Protein AF-A0A9P0L4Y5-F1 (afdb_monomer)

Solvent-accessible surface area (backbone atoms only — not comparable to full-atom values): 9568 Å² total; per-residue (Å²): 113,75,68,59,56,56,53,55,64,70,68,58,56,67,66,58,56,48,50,53,50,49,54,49,49,53,53,48,49,53,48,50,51,58,55,54,66,61,64,79,58,80,66,67,51,63,68,57,55,51,51,50,53,54,49,51,50,61,67,48,43,63,59,50,52,51,52,53,50,51,54,49,52,50,58,74,70,44,94,62,88,64,83,61,54,68,58,54,48,49,49,55,51,50,36,52,49,42,54,51,48,41,51,53,50,45,75,73,34,48,89,80,43,42,72,61,43,50,53,52,41,53,54,44,49,53,54,42,50,52,44,48,49,40,56,73,72,67,50,80,69,94,83,79,75,73,92,78,67,91,66,82,83,78,86,74,86,77,92,131

InterPro domains:
  IPR019184 Uncharacterised protein family, transmembrane-17 [PF09799] (52-140)

Secondary structure (DSSP, 8-state):
-HHHHHHHHHTS-HHHHHHHHHHHHHHHHHHHHHHHTSTT-----HHHHHHHHHHHHHHHHHHHHHHHHHHHHHHHT-SS--TTHHHHHHHHHHHHHHHHHHHHHHHHHTTT-HHHHHHHHHHHHHHHHHHHHIIIIISPPS-SSSSS------------

Nearest PDB structures (foldseek):
  7ung-assembly1_B1  TM=3.213E-01  e=2.024E+00  Homo sapiens
  8j07-assembly1_8P  TM=2.187E-01  e=5.029E+00  Homo sapiens

Mean predicted aligned error: 16.09 Å

Foldseek 3Di:
DVVVVVVVVVPDPVVVVVVVVVVVVVVVVVVVVVVVVVPVPPCPVVVVVLVVVLVVLVVCLVVLVVVLVVVLVCQVPDPDDAPPSVVSNVLSVLLSVLNVCLNVLCVPCCVPCVVVNSVSSVVSVVSNVVSVVCCVPVRDDPPPDPPPPPDDPPDDDDDD

Organism: Acanthoscelides obtectus (NCBI:txid200917)

Sequence (160 aa):
MKNRIRNAIRNIPRAEVQAAVLSTHDKFQEFIERDGQADTKMDVDTDLMFECLIYLNAFYFPVFGICETIMTAAKYNSIVDTPDIVQDAAVAFTKLSAELIKMVIYKRFKNVRRKITTAIVVFFTFVTFAALIYQLFLQKPIMSEGAHSGQPRTLTKHAN

Structure (mmCIF, N/CA/C/O backbone):
data_AF-A0A9P0L4Y5-F1
#
_entry.id   AF-A0A9P0L4Y5-F1
#
loop_
_atom_site.group_PDB
_atom_site.id
_atom_site.type_symbol
_atom_site.label_atom_id
_atom_site.label_alt_id
_atom_site.label_comp_id
_atom_site.label_asym_id
_atom_site.label_entity_id
_atom_site.label_seq_id
_atom_site.pdbx_PDB_ins_code
_atom_site.Cartn_x
_atom_site.Cartn_y
_atom_site.Cartn_z
_atom_site.occupancy
_atom_site.B_iso_or_equiv
_atom_site.auth_seq_id
_atom_site.auth_comp_id
_atom_site.auth_asym_id
_atom_site.auth_atom_id
_atom_site.pdbx_PDB_model_num
ATOM 1 N N . MET A 1 1 ? 17.075 20.760 72.078 1.00 60.41 1 MET A N 1
ATOM 2 C CA . MET A 1 1 ? 16.051 20.357 71.079 1.00 60.41 1 MET A CA 1
ATOM 3 C C . MET A 1 1 ? 16.374 19.020 70.399 1.00 60.41 1 MET A C 1
ATOM 5 O O . MET A 1 1 ? 15.572 18.102 70.501 1.00 60.41 1 MET A O 1
ATOM 9 N N . LYS A 1 2 ? 17.576 18.848 69.826 1.00 68.12 2 LYS A N 1
ATOM 10 C CA . LYS A 1 2 ? 18.047 17.605 69.166 1.00 68.12 2 LYS A CA 1
ATOM 11 C C . LYS A 1 2 ? 17.897 16.317 70.007 1.00 68.12 2 LYS A C 1
ATOM 13 O O . LYS A 1 2 ? 17.507 15.280 69.482 1.00 68.12 2 LYS A O 1
ATOM 18 N N . ASN A 1 3 ? 18.127 16.394 71.322 1.00 68.75 3 ASN A N 1
ATOM 19 C CA . ASN A 1 3 ? 18.025 15.235 72.224 1.00 68.75 3 ASN A CA 1
ATOM 20 C C . ASN A 1 3 ? 16.576 14.808 72.528 1.00 68.75 3 ASN A C 1
ATOM 22 O O . ASN A 1 3 ? 16.333 13.633 72.778 1.00 68.75 3 ASN A O 1
ATOM 26 N N . ARG A 1 4 ? 15.602 15.730 72.452 1.00 72.75 4 ARG A N 1
ATOM 27 C CA . ARG A 1 4 ? 14.178 15.411 72.683 1.00 72.75 4 ARG A CA 1
ATOM 28 C C . ARG A 1 4 ? 13.591 14.612 71.518 1.00 72.75 4 ARG A C 1
ATOM 30 O O . ARG A 1 4 ? 12.891 13.637 71.747 1.00 72.75 4 ARG A O 1
ATOM 37 N N . ILE A 1 5 ? 13.962 14.969 70.287 1.00 74.06 5 ILE A N 1
ATOM 38 C CA . ILE A 1 5 ? 13.549 14.252 69.070 1.00 74.06 5 ILE A CA 1
ATOM 39 C C . ILE A 1 5 ? 14.14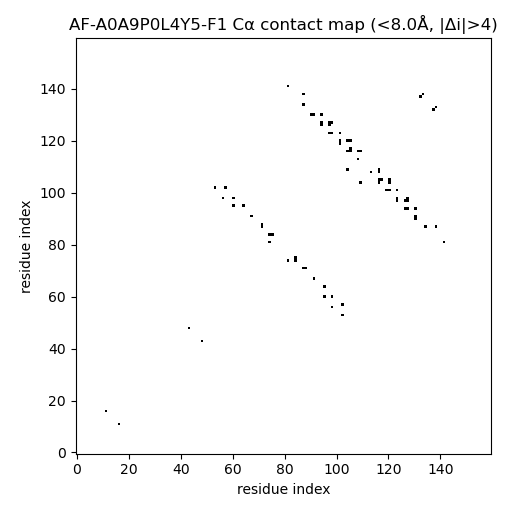7 12.838 69.049 1.00 74.06 5 ILE A C 1
ATOM 41 O O . ILE A 1 5 ? 13.453 11.872 68.751 1.00 74.06 5 ILE A O 1
ATOM 45 N N . ARG A 1 6 ? 15.417 12.692 69.449 1.00 72.25 6 ARG A N 1
ATOM 46 C CA . ARG A 1 6 ? 16.089 11.384 69.505 1.00 72.25 6 ARG A CA 1
ATOM 47 C C . ARG A 1 6 ? 15.428 10.417 70.495 1.00 72.25 6 ARG A C 1
ATOM 49 O O . ARG A 1 6 ? 15.319 9.233 70.191 1.00 72.25 6 ARG A O 1
ATOM 56 N N . ASN A 1 7 ? 14.974 10.912 71.648 1.00 73.62 7 ASN A N 1
ATOM 57 C CA . ASN A 1 7 ? 14.258 10.086 72.625 1.00 73.62 7 ASN A CA 1
ATOM 58 C C . ASN A 1 7 ? 12.832 9.749 72.169 1.00 73.62 7 ASN A C 1
ATOM 60 O O . ASN A 1 7 ? 12.385 8.632 72.402 1.00 73.62 7 ASN A O 1
ATOM 64 N N . ALA A 1 8 ? 12.151 10.665 71.472 1.00 72.44 8 ALA A N 1
ATOM 65 C CA . ALA A 1 8 ? 10.827 10.399 70.908 1.00 72.44 8 ALA A CA 1
ATOM 66 C C . ALA A 1 8 ? 10.864 9.278 69.853 1.00 72.44 8 ALA A C 1
ATOM 68 O O . ALA A 1 8 ? 10.046 8.370 69.910 1.00 72.44 8 ALA A O 1
ATOM 69 N N . ILE A 1 9 ? 11.864 9.279 68.962 1.00 68.06 9 ILE A N 1
ATOM 70 C CA . ILE A 1 9 ? 12.043 8.225 67.944 1.00 68.06 9 ILE A CA 1
ATOM 71 C C . ILE A 1 9 ? 12.354 6.862 68.585 1.00 68.06 9 ILE A C 1
ATOM 73 O O . ILE A 1 9 ? 11.909 5.830 68.093 1.00 68.06 9 ILE A O 1
ATOM 77 N N . ARG A 1 10 ? 13.102 6.838 69.697 1.00 69.38 10 ARG A N 1
ATOM 78 C CA . ARG A 1 10 ? 13.484 5.588 70.375 1.00 69.38 10 ARG A CA 1
ATOM 79 C C . ARG A 1 10 ? 12.308 4.901 71.079 1.00 69.38 10 ARG A C 1
ATOM 81 O O . ARG A 1 10 ? 12.345 3.687 71.243 1.00 69.38 10 ARG A O 1
ATOM 88 N N . ASN A 1 11 ? 11.286 5.663 71.466 1.00 76.38 11 ASN A N 1
ATOM 89 C CA . ASN A 1 11 ? 10.110 5.151 72.170 1.00 76.38 11 ASN A CA 1
ATOM 90 C C . ASN A 1 11 ? 8.958 4.756 71.238 1.00 76.38 11 ASN A C 1
ATOM 92 O O . ASN A 1 11 ? 7.895 4.392 71.735 1.00 76.38 11 ASN A O 1
ATOM 96 N N . ILE A 1 12 ? 9.142 4.815 69.915 1.00 73.75 12 ILE A N 1
ATOM 97 C CA . ILE A 1 12 ? 8.112 4.354 68.982 1.00 73.75 12 ILE A CA 1
ATOM 98 C C . ILE A 1 12 ? 7.991 2.825 69.119 1.00 73.75 12 ILE A C 1
ATOM 100 O O . ILE A 1 12 ? 8.983 2.115 68.904 1.00 73.75 12 ILE A O 1
ATOM 104 N N 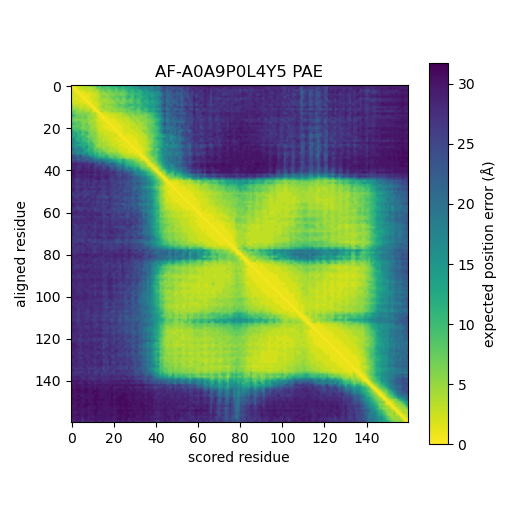. PRO A 1 13 ? 6.810 2.292 69.480 1.00 7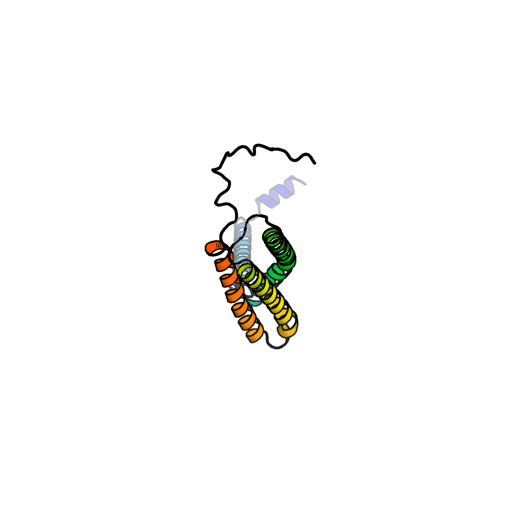9.00 13 PRO A N 1
ATOM 105 C CA . PRO A 1 13 ? 6.607 0.859 69.620 1.00 79.00 13 PRO A CA 1
ATOM 106 C C . PRO A 1 13 ? 6.830 0.173 68.272 1.00 79.00 13 PRO A C 1
ATOM 108 O O . PRO A 1 13 ? 6.178 0.498 67.281 1.00 79.00 13 PRO A O 1
ATOM 111 N N . ARG A 1 14 ? 7.726 -0.820 68.216 1.00 74.06 14 ARG A N 1
ATOM 112 C CA . ARG A 1 14 ? 7.993 -1.575 66.974 1.00 74.06 14 ARG A CA 1
ATOM 113 C C . ARG A 1 14 ? 6.731 -2.208 66.372 1.00 74.06 14 ARG A C 1
ATOM 115 O O . ARG A 1 14 ? 6.670 -2.363 65.158 1.00 74.06 14 ARG A O 1
ATOM 122 N N . ALA A 1 15 ? 5.736 -2.516 67.206 1.00 76.75 15 ALA A N 1
ATOM 123 C CA . ALA A 1 15 ? 4.442 -3.040 66.781 1.00 76.75 15 ALA A CA 1
ATOM 124 C C . ALA A 1 15 ? 3.648 -2.044 65.917 1.00 76.75 15 ALA A C 1
ATOM 126 O O . ALA A 1 15 ? 3.061 -2.448 64.919 1.00 76.75 15 ALA A O 1
ATOM 127 N N . GLU A 1 16 ? 3.679 -0.745 66.234 1.00 74.94 16 GLU A N 1
ATOM 128 C CA . GLU A 1 16 ? 3.005 0.285 65.427 1.00 74.94 16 GLU A CA 1
ATOM 129 C C . GLU A 1 16 ? 3.710 0.490 64.085 1.00 74.94 16 GLU A C 1
ATOM 131 O O . GLU A 1 16 ? 3.059 0.626 63.051 1.00 74.94 16 GLU A O 1
ATOM 136 N N . VAL A 1 17 ? 5.046 0.432 64.080 1.00 74.06 17 VAL A N 1
ATOM 137 C CA . VAL A 1 17 ? 5.832 0.497 62.840 1.00 74.06 17 VAL A CA 1
ATOM 138 C C . VAL A 1 17 ? 5.532 -0.712 61.953 1.00 74.06 17 VAL A C 1
ATOM 140 O O . VAL A 1 17 ? 5.334 -0.552 60.753 1.00 74.06 17 VAL A O 1
ATOM 143 N N . GLN A 1 18 ? 5.439 -1.916 62.525 1.00 75.75 18 GLN A N 1
ATOM 144 C CA . GLN A 1 18 ? 5.080 -3.121 61.772 1.00 75.75 18 GLN A CA 1
ATOM 145 C C . GLN A 1 18 ? 3.645 -3.076 61.243 1.00 75.75 18 GLN A C 1
ATOM 147 O O . GLN A 1 18 ? 3.432 -3.432 60.088 1.00 75.75 18 GLN A O 1
ATOM 152 N N . ALA A 1 19 ? 2.680 -2.596 62.032 1.00 79.94 19 ALA A N 1
ATOM 153 C CA . ALA A 1 19 ? 1.294 -2.442 61.589 1.00 79.94 19 ALA A CA 1
ATOM 154 C C . ALA A 1 19 ? 1.167 -1.428 60.439 1.00 79.94 19 ALA A C 1
ATOM 156 O O . ALA A 1 19 ? 0.454 -1.679 59.469 1.00 79.94 19 ALA A O 1
ATOM 157 N N . ALA A 1 20 ? 1.908 -0.317 60.501 1.00 77.19 20 ALA A N 1
ATOM 158 C CA . ALA A 1 20 ? 1.955 0.665 59.421 1.00 77.19 20 ALA A CA 1
ATOM 159 C C . ALA A 1 20 ? 2.598 0.094 58.145 1.00 77.19 20 ALA A C 1
ATOM 161 O O . ALA A 1 20 ? 2.108 0.345 57.044 1.00 77.19 20 ALA A O 1
ATOM 162 N N . VAL A 1 21 ? 3.660 -0.709 58.277 1.00 77.38 21 VAL A N 1
ATOM 163 C CA . VAL A 1 21 ? 4.307 -1.383 57.139 1.00 77.38 21 VAL A CA 1
ATOM 164 C C . VAL A 1 21 ? 3.383 -2.432 56.512 1.00 77.38 21 VAL A C 1
ATOM 166 O O . VAL A 1 21 ? 3.256 -2.452 55.291 1.00 77.38 21 VAL A O 1
ATOM 169 N N . LEU A 1 22 ? 2.687 -3.240 57.318 1.00 77.31 22 LEU A N 1
ATOM 170 C CA . LEU A 1 22 ? 1.709 -4.231 56.845 1.00 77.31 22 LEU A CA 1
ATOM 171 C C . LEU A 1 22 ? 0.531 -3.561 56.130 1.00 77.31 22 LEU A C 1
ATOM 173 O O . LEU A 1 22 ? 0.224 -3.918 55.001 1.00 77.31 22 LEU A O 1
ATOM 177 N N . SER A 1 23 ? -0.040 -2.504 56.713 1.00 83.19 23 SER A N 1
ATOM 178 C CA . SER A 1 23 ? -1.114 -1.734 56.071 1.00 83.19 23 SER A CA 1
ATOM 179 C C . SER A 1 23 ? -0.670 -1.065 54.765 1.00 83.19 23 SER A C 1
ATOM 181 O O . SER A 1 23 ? -1.464 -0.952 53.831 1.00 83.19 23 SER A O 1
ATOM 183 N N . THR A 1 24 ? 0.586 -0.619 54.676 1.00 76.88 24 THR A N 1
ATOM 184 C CA . THR A 1 24 ? 1.132 -0.055 53.433 1.00 76.88 24 THR A CA 1
ATOM 185 C C . THR A 1 24 ? 1.334 -1.146 52.384 1.00 76.88 24 THR A C 1
ATOM 187 O O . THR A 1 24 ? 1.040 -0.910 51.217 1.00 76.88 24 THR A O 1
ATOM 190 N N . HIS A 1 25 ? 1.776 -2.341 52.787 1.00 76.69 25 HIS A N 1
ATOM 191 C CA . HIS A 1 25 ? 1.907 -3.492 51.895 1.00 76.69 25 HIS A CA 1
ATOM 192 C C . HIS A 1 25 ? 0.544 -3.957 51.368 1.00 76.69 25 HIS A C 1
ATOM 194 O O . HIS A 1 25 ? 0.413 -4.161 50.169 1.00 76.69 25 HIS A O 1
ATOM 200 N N . ASP A 1 26 ? -0.483 -4.028 52.216 1.00 82.94 26 ASP A N 1
ATOM 201 C CA . ASP A 1 26 ? -1.841 -4.409 51.806 1.00 82.94 26 ASP A CA 1
ATOM 202 C C . ASP A 1 26 ? -2.443 -3.400 50.822 1.00 82.94 26 ASP A C 1
ATOM 204 O O . ASP A 1 26 ? -2.983 -3.789 49.793 1.00 82.94 26 ASP A O 1
ATOM 208 N N . LYS A 1 27 ? -2.264 -2.092 51.063 1.00 81.00 27 LYS A N 1
ATOM 209 C CA . LYS A 1 27 ? -2.681 -1.049 50.107 1.00 81.00 27 LYS A CA 1
ATOM 210 C C . LYS A 1 27 ? -1.905 -1.107 48.795 1.00 81.00 27 LYS A C 1
ATOM 212 O O . LYS A 1 27 ? -2.443 -0.758 47.749 1.00 81.00 27 LYS A O 1
ATOM 217 N N . PHE A 1 28 ? -0.638 -1.508 48.846 1.00 71.31 28 PHE A N 1
ATOM 218 C CA . PHE A 1 28 ? 0.180 -1.673 47.650 1.00 71.31 28 PHE A CA 1
ATOM 219 C C . PHE A 1 28 ? -0.245 -2.912 46.853 1.00 71.31 28 PHE A C 1
ATOM 221 O O . PHE A 1 28 ? -0.294 -2.853 45.630 1.00 71.31 28 PHE A O 1
ATOM 228 N N . GLN A 1 29 ? -0.624 -3.997 47.531 1.00 74.25 29 GLN A N 1
ATOM 229 C CA . GLN A 1 29 ? -1.220 -5.178 46.903 1.00 74.25 29 GLN A CA 1
ATOM 230 C C . GLN A 1 29 ? -2.591 -4.855 46.296 1.00 74.25 29 GLN A C 1
ATOM 232 O O . GLN A 1 29 ? -2.827 -5.202 45.148 1.00 74.25 29 GLN A O 1
ATOM 237 N N . GLU A 1 30 ? -3.443 -4.096 46.991 1.00 79.88 30 GLU A N 1
ATOM 238 C CA . GLU A 1 30 ? -4.730 -3.624 46.456 1.00 79.88 30 GLU A CA 1
ATOM 239 C C . GLU A 1 30 ? -4.543 -2.717 45.224 1.00 79.88 30 GLU A C 1
ATOM 241 O O . GLU A 1 30 ? -5.318 -2.783 44.270 1.00 79.88 30 GLU A O 1
ATOM 246 N N . PHE A 1 31 ? -3.493 -1.888 45.204 1.00 71.06 31 PHE A N 1
ATOM 247 C CA . PHE A 1 31 ? -3.133 -1.077 44.039 1.00 71.06 31 PHE A CA 1
ATOM 248 C C . PHE A 1 31 ? -2.656 -1.946 42.864 1.00 71.06 31 PHE A C 1
ATOM 250 O O . PHE A 1 31 ? -3.107 -1.749 41.739 1.00 71.06 31 PHE A O 1
ATOM 257 N N . ILE A 1 32 ? -1.811 -2.951 43.127 1.00 67.19 32 ILE A N 1
ATOM 258 C CA . ILE A 1 32 ? -1.363 -3.917 42.113 1.00 67.19 32 ILE A CA 1
ATOM 259 C C . ILE A 1 32 ? -2.536 -4.747 41.577 1.00 67.19 32 ILE A C 1
ATOM 261 O O . ILE A 1 32 ? -2.599 -4.977 40.375 1.00 67.19 32 ILE A O 1
ATOM 265 N N . GLU A 1 33 ? -3.482 -5.174 42.413 1.00 71.50 33 GLU A N 1
ATOM 266 C CA . GLU A 1 33 ? -4.665 -5.914 41.958 1.00 71.50 33 GLU A CA 1
ATOM 267 C C . GLU A 1 33 ? -5.633 -5.025 41.165 1.00 71.50 33 GLU A C 1
ATOM 269 O O . GLU A 1 33 ? -6.177 -5.471 40.153 1.00 71.50 33 GLU A O 1
ATOM 274 N N . ARG A 1 34 ? -5.809 -3.749 41.544 1.00 64.31 34 ARG A N 1
ATOM 275 C CA . ARG A 1 34 ? -6.622 -2.800 40.759 1.00 64.31 34 ARG A CA 1
ATOM 276 C C . ARG A 1 34 ? -6.015 -2.492 39.393 1.00 64.31 34 ARG A C 1
ATOM 278 O O . ARG A 1 34 ? -6.772 -2.407 38.427 1.00 64.31 34 ARG A O 1
ATOM 285 N N . ASP A 1 35 ? -4.695 -2.371 39.297 1.00 55.62 35 ASP A N 1
ATOM 286 C CA . ASP A 1 35 ? -4.017 -2.138 38.018 1.00 55.62 35 ASP A CA 1
ATOM 287 C C . ASP A 1 35 ? -3.863 -3.439 37.205 1.00 55.62 35 ASP A C 1
ATOM 289 O O . ASP A 1 35 ? -3.999 -3.425 35.983 1.00 55.62 35 ASP A O 1
ATOM 293 N N . GLY A 1 36 ? -3.703 -4.592 37.862 1.00 52.19 36 GLY A N 1
ATOM 294 C CA . GLY A 1 36 ? -3.648 -5.913 37.226 1.00 52.19 36 GLY A CA 1
ATOM 295 C C . GLY A 1 36 ? -4.989 -6.379 36.647 1.00 52.19 36 GLY A C 1
ATOM 296 O O . GLY A 1 36 ? -5.018 -7.122 35.667 1.00 52.19 36 GLY A O 1
ATOM 297 N N . GLN A 1 37 ? -6.117 -5.897 37.180 1.00 46.28 37 GLN A N 1
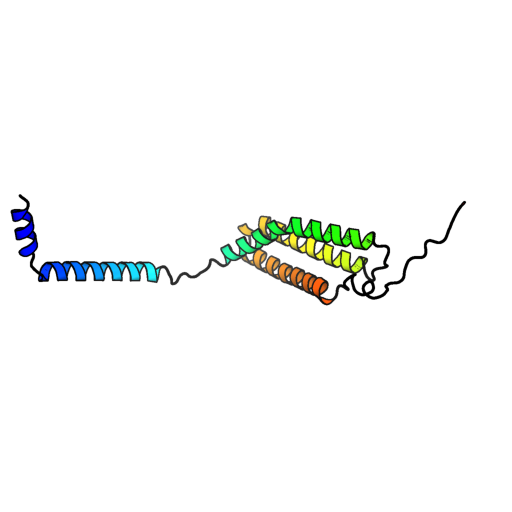ATOM 298 C CA . GLN A 1 37 ? -7.445 -6.165 36.617 1.00 46.28 37 GLN A CA 1
ATOM 299 C C . GLN A 1 37 ? -7.840 -5.183 35.496 1.00 46.28 37 GLN A C 1
ATOM 301 O O . GLN A 1 37 ? -8.776 -5.458 34.744 1.00 46.28 37 GLN A O 1
ATOM 306 N N . ALA A 1 38 ? -7.094 -4.088 35.310 1.00 50.81 38 ALA A N 1
ATOM 307 C CA . ALA A 1 38 ? -7.154 -3.283 34.087 1.00 50.81 38 ALA A CA 1
ATOM 308 C C . ALA A 1 38 ? -6.338 -3.903 32.931 1.00 50.81 38 ALA A C 1
ATOM 310 O O . ALA A 1 38 ? -6.532 -3.524 31.776 1.00 50.81 38 ALA A O 1
ATOM 311 N N . ASP A 1 39 ? -5.493 -4.900 33.221 1.00 52.25 39 ASP A N 1
ATOM 312 C CA . ASP A 1 39 ? -4.564 -5.528 32.271 1.00 52.25 39 ASP A CA 1
ATOM 313 C C . ASP A 1 39 ? -5.022 -6.920 31.777 1.00 52.25 39 ASP A C 1
ATOM 315 O O . ASP A 1 39 ? -4.255 -7.726 31.262 1.00 52.25 39 ASP A O 1
ATOM 319 N N . THR A 1 40 ? -6.325 -7.207 31.880 1.00 48.22 40 THR A N 1
ATOM 320 C CA . THR A 1 40 ? -7.007 -8.233 31.055 1.00 48.22 40 THR A CA 1
ATOM 321 C C . THR A 1 40 ? -7.808 -7.605 29.916 1.00 48.22 40 THR A C 1
ATOM 323 O O . THR A 1 40 ? -8.671 -8.238 29.314 1.00 48.22 40 THR A O 1
ATOM 326 N N . LYS A 1 41 ? -7.484 -6.356 29.571 1.00 50.91 41 LYS A N 1
ATOM 327 C CA . LYS A 1 41 ? -7.877 -5.736 28.311 1.00 50.91 41 LYS A CA 1
ATOM 328 C C . LYS A 1 41 ? -6.634 -5.443 27.472 1.00 50.91 41 LYS A C 1
ATOM 330 O O . LYS A 1 41 ? -6.444 -4.339 26.984 1.00 50.91 41 LYS A O 1
ATOM 335 N N . MET A 1 42 ? -5.849 -6.480 27.183 1.00 48.66 42 MET A N 1
ATOM 336 C CA . MET A 1 42 ? -5.091 -6.517 25.929 1.00 48.66 42 MET A CA 1
ATOM 337 C C . MET A 1 42 ? -6.044 -6.826 24.747 1.00 48.66 42 MET A C 1
ATOM 339 O O . MET A 1 42 ? -5.695 -7.557 23.826 1.00 48.66 42 MET A O 1
ATOM 343 N N . ASP A 1 43 ? -7.258 -6.252 24.754 1.00 54.75 43 ASP A N 1
ATOM 344 C CA . ASP A 1 43 ? -7.948 -5.880 23.518 1.00 54.75 43 ASP A CA 1
ATOM 345 C C . ASP A 1 43 ? -7.092 -4.749 22.954 1.00 54.75 43 ASP A C 1
ATOM 347 O O . ASP A 1 43 ? -7.340 -3.565 23.189 1.00 54.75 43 ASP A O 1
ATOM 351 N N . VAL A 1 44 ? -6.015 -5.099 22.253 1.00 57.97 44 VAL A N 1
ATOM 352 C CA . VAL A 1 44 ? -5.465 -4.160 21.289 1.00 57.97 44 VAL A CA 1
ATOM 353 C C . VAL A 1 44 ? -6.622 -3.915 20.338 1.00 57.97 44 VAL A C 1
ATOM 355 O O . VAL A 1 44 ? -6.958 -4.816 19.569 1.00 57.97 44 VAL A O 1
ATOM 358 N N . ASP A 1 45 ? -7.297 -2.767 20.487 1.00 71.75 45 ASP A N 1
ATOM 359 C CA . ASP A 1 45 ? -8.502 -2.427 19.738 1.00 71.75 45 ASP A CA 1
ATOM 360 C C . ASP A 1 45 ? -8.205 -2.742 18.270 1.00 71.75 45 ASP A C 1
ATOM 362 O O . ASP A 1 45 ? -7.427 -2.050 17.610 1.00 71.75 45 ASP A O 1
ATOM 366 N N . THR A 1 46 ? -8.742 -3.858 17.767 1.00 70.94 46 THR A N 1
ATOM 367 C CA . THR A 1 46 ? -8.371 -4.389 16.441 1.00 70.94 46 THR A CA 1
ATOM 368 C C . THR A 1 46 ? -8.704 -3.357 15.367 1.00 70.94 46 THR A C 1
ATOM 370 O O . THR A 1 46 ? -8.011 -3.190 14.367 1.00 70.94 46 THR A O 1
ATOM 373 N N . ASP A 1 47 ? -9.738 -2.584 15.664 1.00 72.25 47 ASP A N 1
ATOM 374 C CA . ASP A 1 47 ? -10.178 -1.394 14.971 1.00 72.25 47 ASP A CA 1
ATOM 375 C C . ASP A 1 47 ? -9.131 -0.264 14.945 1.00 72.25 47 ASP A C 1
ATOM 377 O O . ASP A 1 47 ? -8.939 0.365 13.904 1.00 72.25 47 ASP A O 1
ATOM 381 N N . LEU A 1 48 ? -8.419 -0.023 16.048 1.00 79.81 48 LEU A N 1
ATOM 382 C CA . LEU A 1 48 ? -7.332 0.954 16.117 1.00 79.81 48 LEU A CA 1
ATOM 383 C C . LEU A 1 48 ? -6.093 0.464 15.354 1.00 79.81 48 LEU A C 1
ATOM 385 O O . LEU A 1 48 ? -5.498 1.229 14.596 1.00 79.81 48 LEU A O 1
ATOM 389 N N . MET A 1 49 ? -5.736 -0.820 15.473 1.00 82.06 49 MET A N 1
ATOM 390 C CA . MET A 1 49 ? -4.644 -1.404 14.677 1.00 82.06 49 MET A CA 1
ATOM 391 C C . MET A 1 49 ? -4.922 -1.317 13.178 1.00 82.06 49 MET A C 1
ATOM 393 O O . MET A 1 49 ? -4.023 -1.023 12.389 1.00 82.06 49 MET A O 1
ATOM 397 N N . PHE A 1 50 ? -6.171 -1.556 12.780 1.00 80.75 50 PHE A N 1
ATOM 398 C CA . PHE A 1 50 ? -6.591 -1.462 11.391 1.00 80.75 50 PHE A CA 1
ATOM 399 C C . PHE A 1 50 ? -6.492 -0.027 10.856 1.00 80.75 50 PHE A C 1
ATOM 401 O O . PHE A 1 50 ? -6.020 0.190 9.739 1.00 80.75 50 PHE A O 1
ATOM 408 N N . GLU A 1 51 ? -6.865 0.966 11.668 1.00 81.88 51 GLU A N 1
ATOM 409 C CA . GLU A 1 51 ? -6.673 2.382 11.340 1.00 81.88 51 GLU A CA 1
ATOM 410 C C . GLU A 1 51 ? -5.198 2.737 11.160 1.00 81.88 51 GLU A C 1
ATOM 412 O O . GLU A 1 51 ? -4.846 3.377 10.166 1.00 81.88 51 GLU A O 1
ATOM 417 N N . CYS A 1 52 ? -4.333 2.257 12.055 1.00 84.25 52 CYS A N 1
ATOM 418 C CA . CYS A 1 52 ? -2.888 2.419 11.933 1.00 84.25 52 CYS A CA 1
ATOM 419 C C . CYS A 1 52 ? -2.340 1.782 10.647 1.00 84.25 52 CYS A C 1
ATOM 421 O O . CYS A 1 52 ? -1.559 2.417 9.943 1.00 84.25 52 CYS A O 1
ATOM 423 N N . LEU A 1 53 ? -2.776 0.569 10.292 1.00 83.12 53 LEU A N 1
ATOM 424 C CA . LEU A 1 53 ? -2.362 -0.119 9.062 1.00 83.12 53 LEU A CA 1
ATOM 425 C C . LEU A 1 53 ? -2.746 0.664 7.801 1.00 83.12 53 LEU A C 1
ATOM 427 O O . LEU A 1 53 ? -1.942 0.788 6.876 1.00 83.12 53 LEU A O 1
ATOM 431 N N . ILE A 1 54 ? -3.958 1.220 7.752 1.00 84.06 54 ILE A N 1
ATOM 432 C CA . ILE A 1 54 ? -4.396 2.035 6.611 1.00 84.06 54 ILE A CA 1
ATOM 433 C C . ILE A 1 54 ? -3.653 3.363 6.554 1.00 84.06 54 ILE A C 1
ATOM 435 O O . ILE A 1 54 ? -3.275 3.804 5.470 1.00 84.06 54 ILE A O 1
ATOM 439 N N . TYR A 1 55 ? -3.417 3.987 7.704 1.00 84.69 55 TYR A N 1
ATOM 440 C CA . TYR A 1 55 ? -2.658 5.227 7.777 1.00 84.69 55 TYR A CA 1
ATOM 441 C C . TYR A 1 55 ? -1.214 5.035 7.306 1.00 84.69 55 TYR A C 1
ATOM 443 O O . TYR A 1 55 ? -0.711 5.826 6.511 1.00 84.69 55 TYR A O 1
ATOM 451 N N . LEU A 1 56 ? -0.574 3.949 7.736 1.00 84.06 56 LEU A N 1
ATOM 452 C CA . LEU A 1 56 ? 0.781 3.603 7.332 1.00 84.06 56 LEU A CA 1
ATOM 453 C C . LEU A 1 56 ? 0.841 3.332 5.823 1.00 84.06 56 LEU A C 1
ATOM 455 O O . LEU A 1 56 ? 1.672 3.918 5.133 1.00 84.06 56 LEU A O 1
ATOM 459 N N . ASN A 1 57 ? -0.104 2.560 5.276 1.00 85.25 57 ASN A N 1
ATOM 460 C CA . ASN A 1 57 ? -0.214 2.372 3.825 1.00 85.25 57 ASN A CA 1
ATOM 461 C C . ASN A 1 57 ? -0.410 3.698 3.073 1.00 85.25 57 ASN A C 1
ATOM 463 O O . ASN A 1 57 ? 0.235 3.921 2.051 1.00 85.25 57 ASN A O 1
ATOM 467 N N . ALA A 1 58 ? -1.239 4.610 3.585 1.00 83.12 58 ALA A N 1
ATOM 468 C CA . ALA A 1 58 ? -1.451 5.918 2.970 1.00 83.12 58 ALA A CA 1
ATOM 469 C C . ALA A 1 58 ? -0.198 6.803 2.996 1.00 83.12 58 ALA A C 1
ATOM 471 O O . ALA A 1 58 ? 0.055 7.537 2.042 1.00 83.12 58 ALA A O 1
ATOM 472 N N . PHE A 1 59 ? 0.598 6.716 4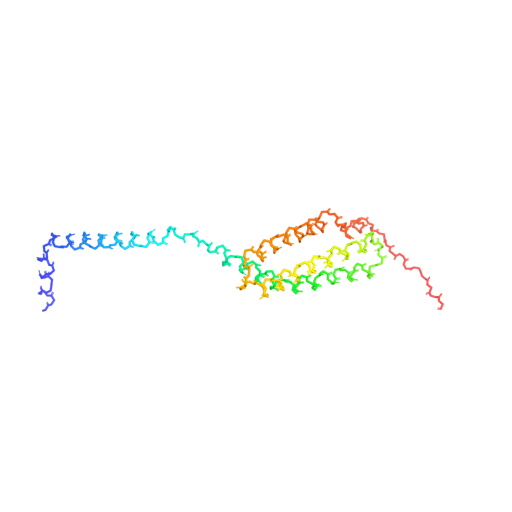.063 1.00 85.38 59 PHE A N 1
ATOM 473 C CA . PHE A 1 59 ? 1.857 7.443 4.189 1.00 85.38 59 PHE A CA 1
ATOM 474 C C . PHE A 1 59 ? 2.921 6.940 3.202 1.00 85.38 59 PHE A C 1
ATOM 476 O O . PHE A 1 59 ? 3.616 7.745 2.585 1.00 85.38 59 PHE A O 1
ATOM 483 N N . TYR A 1 60 ? 3.027 5.622 3.003 1.00 83.62 60 TYR A N 1
ATOM 484 C CA . TYR A 1 60 ? 4.011 5.027 2.087 1.00 83.62 60 TYR A CA 1
ATOM 485 C C . TYR A 1 60 ? 3.565 5.001 0.620 1.00 83.62 60 TYR A C 1
ATOM 487 O O . TYR A 1 60 ? 4.406 4.877 -0.273 1.00 83.62 60 TYR A O 1
ATOM 495 N N . PHE A 1 61 ? 2.270 5.156 0.343 1.00 85.50 61 PHE A N 1
ATOM 496 C CA . PHE A 1 61 ? 1.733 5.088 -1.013 1.00 85.50 61 PHE A CA 1
ATOM 497 C C . PHE A 1 61 ? 2.380 6.069 -2.012 1.00 85.50 61 PHE A C 1
ATOM 499 O O . PHE A 1 61 ? 2.734 5.625 -3.104 1.00 85.50 61 PHE A O 1
ATOM 506 N N . PRO A 1 62 ? 2.604 7.362 -1.697 1.00 83.56 62 PRO A N 1
ATOM 507 C CA . PRO A 1 62 ? 3.254 8.282 -2.631 1.00 83.56 62 PRO A CA 1
ATOM 508 C C . PRO A 1 62 ? 4.689 7.869 -2.962 1.00 83.56 62 PRO A C 1
ATOM 510 O O . PRO A 1 62 ? 5.086 7.909 -4.124 1.00 83.56 62 PRO A O 1
ATOM 513 N N . VAL A 1 63 ? 5.452 7.425 -1.955 1.00 85.31 63 VAL A N 1
ATOM 514 C CA . VAL A 1 63 ? 6.833 6.943 -2.133 1.00 85.31 63 VAL A CA 1
ATOM 515 C C . VAL A 1 63 ? 6.839 5.755 -3.087 1.00 85.31 63 VAL A C 1
ATOM 517 O O . VAL A 1 63 ? 7.591 5.726 -4.056 1.00 85.31 63 VAL A O 1
ATOM 520 N N . PHE A 1 64 ? 5.933 4.813 -2.857 1.00 83.00 64 PHE A N 1
ATOM 521 C CA . PHE A 1 64 ? 5.780 3.635 -3.688 1.00 83.00 64 PHE A CA 1
ATOM 522 C C . PHE A 1 64 ? 5.357 3.959 -5.123 1.00 83.00 64 PHE A C 1
ATOM 524 O O . PHE A 1 64 ? 5.932 3.425 -6.067 1.00 83.00 64 PHE A O 1
ATOM 531 N N . GLY A 1 65 ? 4.403 4.877 -5.297 1.00 85.94 65 GLY A N 1
ATOM 532 C CA . GLY A 1 65 ? 3.975 5.355 -6.609 1.00 85.94 65 GLY A CA 1
ATOM 533 C C . GLY A 1 65 ? 5.116 5.986 -7.399 1.00 85.94 65 GLY A C 1
ATOM 534 O O . GLY A 1 65 ? 5.295 5.667 -8.574 1.00 85.94 65 GLY A O 1
ATOM 535 N N . ILE A 1 66 ? 5.933 6.823 -6.756 1.00 87.81 66 ILE A N 1
ATOM 536 C CA . ILE A 1 66 ? 7.099 7.447 -7.393 1.00 87.81 66 ILE A CA 1
ATOM 537 C C . ILE A 1 66 ? 8.134 6.384 -7.776 1.00 87.81 66 ILE A C 1
ATOM 539 O O . ILE A 1 66 ? 8.573 6.358 -8.925 1.00 87.81 66 ILE A O 1
ATOM 543 N N . CYS A 1 67 ? 8.493 5.484 -6.856 1.00 86.00 67 CYS A N 1
ATOM 544 C CA . CYS A 1 67 ? 9.476 4.433 -7.116 1.00 86.00 67 CYS A CA 1
ATOM 545 C C . CYS A 1 67 ? 9.064 3.522 -8.281 1.00 86.00 67 CYS A C 1
ATOM 547 O O . CYS A 1 67 ? 9.868 3.278 -9.177 1.00 86.00 67 CYS A O 1
ATOM 549 N N . GLU A 1 68 ? 7.814 3.061 -8.303 1.00 84.94 68 GLU A N 1
ATOM 550 C CA . GLU A 1 68 ? 7.284 2.204 -9.371 1.00 84.94 68 GLU A CA 1
ATOM 551 C C . GLU A 1 68 ? 7.199 2.931 -10.713 1.00 84.94 68 GLU A C 1
ATOM 553 O O . GLU A 1 68 ? 7.535 2.364 -11.754 1.00 84.94 68 GLU A O 1
ATOM 558 N N . THR A 1 69 ? 6.810 4.208 -10.704 1.00 86.19 69 THR A N 1
ATOM 559 C CA . THR A 1 69 ? 6.755 5.026 -11.923 1.00 86.19 69 THR A CA 1
ATOM 560 C C . THR A 1 69 ? 8.152 5.230 -12.501 1.00 86.19 69 THR A C 1
ATOM 562 O O . THR A 1 69 ? 8.349 5.032 -13.697 1.00 86.19 69 THR A O 1
ATOM 565 N N . ILE A 1 70 ? 9.139 5.569 -11.662 1.00 87.62 70 ILE A N 1
ATOM 566 C CA . ILE A 1 70 ? 10.537 5.733 -12.087 1.00 87.62 70 ILE A CA 1
ATOM 567 C C . ILE A 1 70 ? 11.097 4.405 -12.601 1.00 87.62 70 ILE A C 1
ATOM 569 O O . ILE A 1 70 ? 11.718 4.384 -13.660 1.00 87.62 70 ILE A O 1
ATOM 573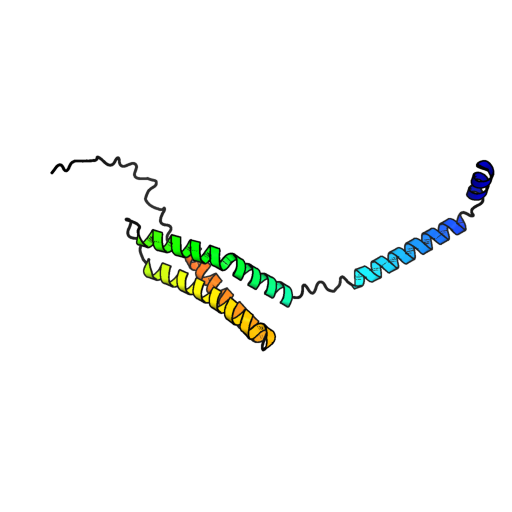 N N . MET A 1 71 ? 10.854 3.295 -11.899 1.00 83.69 71 MET A N 1
ATOM 574 C CA . MET A 1 71 ? 11.317 1.971 -12.320 1.00 83.69 71 MET A CA 1
ATOM 575 C C . MET A 1 71 ? 10.705 1.560 -13.665 1.00 83.69 71 MET A C 1
ATOM 577 O O . MET A 1 71 ? 11.417 1.092 -14.552 1.00 83.69 71 MET A O 1
ATOM 581 N N . THR A 1 72 ? 9.404 1.786 -13.844 1.00 84.31 72 THR A N 1
ATOM 582 C CA . THR A 1 72 ? 8.702 1.505 -15.102 1.00 84.31 72 THR A CA 1
ATOM 583 C C . THR A 1 72 ? 9.236 2.392 -16.228 1.00 84.31 72 THR A C 1
ATOM 585 O O . THR A 1 72 ? 9.574 1.890 -17.296 1.00 84.31 72 THR A O 1
ATOM 588 N N . ALA A 1 73 ? 9.403 3.695 -15.988 1.00 84.88 73 ALA A N 1
ATOM 589 C CA . ALA A 1 73 ? 9.960 4.628 -16.967 1.00 84.88 73 ALA A CA 1
ATOM 590 C C . ALA A 1 73 ? 11.409 4.283 -17.351 1.00 84.88 73 ALA A C 1
ATOM 592 O O . ALA A 1 73 ? 11.778 4.384 -18.520 1.00 84.88 73 ALA A O 1
ATOM 593 N N . ALA A 1 74 ? 12.225 3.841 -16.393 1.00 84.75 74 ALA A N 1
ATOM 594 C CA . ALA A 1 74 ? 13.584 3.379 -16.651 1.00 84.75 74 ALA A CA 1
ATOM 595 C C . ALA A 1 74 ? 13.596 2.118 -17.529 1.00 84.75 74 ALA A C 1
ATOM 597 O O . ALA A 1 74 ? 14.399 2.037 -18.455 1.00 84.75 74 ALA A O 1
ATOM 598 N N . LYS A 1 75 ? 12.672 1.173 -17.299 1.00 79.69 75 LYS A N 1
ATOM 599 C CA . LYS A 1 75 ? 12.503 -0.012 -18.156 1.00 79.69 75 LYS A CA 1
ATOM 600 C C . LYS A 1 75 ? 12.103 0.356 -19.584 1.00 79.69 75 LYS A C 1
ATOM 602 O O . LYS A 1 75 ? 12.670 -0.196 -20.517 1.00 79.69 75 LYS A O 1
ATOM 607 N N . TYR A 1 76 ? 11.198 1.321 -19.759 1.00 81.50 76 TYR A N 1
ATOM 608 C CA . TYR A 1 76 ? 10.793 1.796 -21.090 1.00 81.50 76 TYR A CA 1
ATOM 609 C C . TYR A 1 76 ? 11.910 2.516 -21.861 1.00 81.50 76 TYR A C 1
ATOM 611 O O . TYR A 1 76 ? 11.917 2.470 -23.085 1.00 81.50 76 TYR A O 1
ATOM 619 N N . ASN A 1 77 ? 12.840 3.183 -21.169 1.00 82.44 77 ASN A N 1
ATOM 620 C CA . ASN A 1 77 ? 13.957 3.904 -21.794 1.00 82.44 77 ASN A CA 1
ATOM 621 C C . ASN A 1 77 ? 15.252 3.070 -21.899 1.00 82.44 77 ASN A C 1
ATOM 623 O O . ASN A 1 77 ? 16.269 3.577 -22.376 1.00 82.44 77 ASN A O 1
ATOM 627 N N . SER A 1 78 ? 15.255 1.822 -21.422 1.00 78.62 78 SER A N 1
ATOM 628 C CA . SER A 1 78 ? 16.432 0.949 -21.470 1.00 78.62 78 SER A CA 1
ATOM 629 C C . SER A 1 78 ? 16.731 0.498 -22.904 1.00 78.62 78 SER A C 1
ATOM 631 O O . SER A 1 78 ? 15.830 0.142 -23.653 1.00 78.62 78 SER A O 1
ATOM 633 N N . ILE A 1 79 ? 18.018 0.463 -23.267 1.00 68.88 79 ILE A N 1
ATOM 634 C CA . ILE A 1 79 ? 18.511 -0.040 -24.567 1.00 68.88 79 ILE A CA 1
ATOM 635 C C . ILE A 1 79 ? 18.375 -1.573 -24.662 1.00 68.88 79 ILE A C 1
ATOM 637 O O . ILE A 1 79 ? 18.392 -2.136 -25.753 1.00 68.88 79 ILE A O 1
ATOM 641 N N . VAL A 1 80 ? 18.264 -2.255 -23.519 1.00 73.62 80 VAL A N 1
ATOM 642 C CA . VAL A 1 80 ? 18.094 -3.710 -23.443 1.00 73.62 80 VAL A CA 1
ATOM 643 C C . VAL A 1 80 ? 16.606 -4.043 -23.481 1.00 73.62 80 VAL A C 1
ATOM 645 O O . VAL A 1 80 ? 15.875 -3.659 -22.562 1.00 73.62 80 VAL A O 1
ATOM 648 N N . ASP A 1 81 ? 16.185 -4.790 -24.508 1.00 68.06 81 ASP A N 1
ATOM 649 C CA . ASP A 1 81 ? 14.824 -5.316 -24.621 1.00 68.06 81 ASP A CA 1
ATOM 650 C C . ASP A 1 81 ? 14.490 -6.154 -23.385 1.00 68.06 81 ASP A C 1
ATOM 652 O O . ASP A 1 81 ? 15.043 -7.231 -23.149 1.00 68.06 81 ASP A O 1
ATOM 656 N N . THR A 1 82 ? 13.584 -5.629 -22.565 1.00 65.56 82 THR A N 1
ATOM 657 C CA . THR A 1 82 ? 13.070 -6.347 -21.402 1.00 65.56 82 THR A CA 1
ATOM 658 C C . THR A 1 82 ? 11.812 -7.094 -21.849 1.00 65.56 82 THR A C 1
ATOM 660 O O . THR A 1 82 ? 10.876 -6.451 -22.329 1.00 65.56 82 THR A O 1
ATOM 663 N N . PRO A 1 83 ? 11.747 -8.431 -21.730 1.00 70.94 83 PRO A N 1
ATOM 664 C CA . PRO A 1 83 ? 10.522 -9.153 -22.044 1.00 70.94 83 PRO A CA 1
ATOM 665 C C . PRO A 1 83 ? 9.400 -8.724 -21.086 1.00 70.94 83 PRO A C 1
ATOM 667 O O . PRO A 1 83 ? 9.649 -8.429 -19.918 1.00 70.94 83 PRO A O 1
ATOM 670 N N . ASP A 1 84 ? 8.167 -8.684 -21.593 1.00 79.50 84 ASP A N 1
ATOM 671 C CA . ASP A 1 84 ? 6.938 -8.502 -20.806 1.00 79.50 84 ASP A CA 1
ATOM 672 C C . ASP A 1 84 ? 6.776 -7.146 -20.073 1.00 79.50 84 ASP A C 1
ATOM 674 O O . ASP A 1 84 ? 6.040 -7.046 -19.090 1.00 79.50 84 ASP A O 1
ATOM 678 N N . ILE A 1 85 ? 7.371 -6.055 -20.588 1.00 81.25 85 ILE A N 1
ATOM 679 C CA . ILE A 1 85 ? 7.250 -4.686 -20.019 1.00 81.25 85 ILE A CA 1
ATOM 680 C C . ILE A 1 85 ? 5.790 -4.266 -19.797 1.00 81.25 85 ILE A C 1
ATOM 682 O O . ILE A 1 85 ? 5.463 -3.642 -18.786 1.00 81.25 85 ILE A O 1
ATOM 686 N N . VAL A 1 86 ? 4.901 -4.596 -20.737 1.00 84.94 86 VAL A N 1
ATOM 687 C CA . VAL A 1 86 ? 3.479 -4.232 -20.649 1.00 84.94 86 VAL A CA 1
ATOM 688 C C . VAL A 1 86 ? 2.803 -4.954 -19.483 1.00 84.94 86 VAL A C 1
ATOM 690 O O . VAL A 1 86 ? 2.010 -4.346 -18.765 1.00 84.94 86 VAL A O 1
ATOM 693 N N . GLN A 1 87 ? 3.138 -6.227 -19.261 1.00 86.56 87 GLN A N 1
ATOM 694 C CA . GLN A 1 87 ? 2.601 -7.011 -18.153 1.00 86.56 87 GLN A CA 1
ATOM 695 C C . GLN A 1 87 ? 3.126 -6.493 -16.811 1.00 86.56 87 GLN A C 1
ATOM 697 O O . GLN A 1 87 ? 2.339 -6.280 -15.890 1.00 86.56 87 GLN A O 1
ATOM 702 N N . ASP A 1 88 ? 4.424 -6.202 -16.719 1.00 84.38 88 ASP A N 1
ATOM 703 C CA . ASP A 1 88 ? 5.038 -5.588 -15.539 1.00 84.38 88 ASP A CA 1
ATOM 704 C C . ASP A 1 88 ? 4.382 -4.244 -15.185 1.00 84.38 88 ASP A C 1
ATOM 706 O O . ASP A 1 88 ? 4.013 -4.009 -14.030 1.00 84.38 88 ASP A O 1
ATOM 710 N N . ALA A 1 89 ? 4.179 -3.382 -16.185 1.00 86.06 89 ALA A N 1
ATOM 711 C CA . ALA A 1 89 ? 3.514 -2.094 -16.015 1.00 86.06 89 ALA A CA 1
ATOM 712 C C . ALA A 1 89 ? 2.044 -2.260 -15.595 1.00 86.06 89 ALA A C 1
ATOM 714 O O . ALA A 1 89 ? 1.564 -1.532 -14.725 1.00 86.06 89 ALA A O 1
ATOM 715 N N . ALA A 1 90 ? 1.329 -3.237 -16.162 1.00 89.31 90 ALA A N 1
ATOM 716 C CA . ALA A 1 90 ? -0.054 -3.530 -15.798 1.00 89.31 90 ALA A CA 1
ATOM 717 C C . ALA A 1 90 ? -0.177 -4.028 -14.349 1.00 89.31 90 ALA A C 1
ATOM 719 O O . ALA A 1 90 ? -1.082 -3.599 -13.628 1.00 89.31 90 ALA A O 1
ATOM 720 N N . VAL A 1 91 ? 0.739 -4.888 -13.890 1.00 89.44 91 VAL A N 1
ATOM 721 C CA . VAL A 1 91 ? 0.766 -5.364 -12.497 1.00 89.44 91 VAL A CA 1
ATOM 722 C C . VAL A 1 91 ? 1.092 -4.215 -11.541 1.00 89.44 91 VAL A C 1
ATOM 724 O O . VAL A 1 91 ? 0.390 -4.037 -10.542 1.00 89.44 91 VAL A O 1
ATOM 727 N N . ALA A 1 92 ? 2.089 -3.385 -11.868 1.00 87.56 92 ALA A N 1
ATOM 728 C CA . ALA A 1 92 ? 2.437 -2.206 -11.077 1.00 87.56 92 ALA A CA 1
ATOM 729 C C . ALA A 1 92 ? 1.258 -1.220 -10.977 1.00 87.56 92 ALA A C 1
ATOM 731 O O . ALA A 1 92 ? 0.903 -0.776 -9.882 1.00 87.56 92 ALA A O 1
ATOM 732 N N . PHE A 1 93 ? 0.579 -0.941 -12.094 1.00 88.88 93 PHE A N 1
ATOM 733 C CA . PHE A 1 93 ? -0.590 -0.063 -12.125 1.00 88.88 93 PHE A CA 1
ATOM 734 C C . PHE A 1 93 ? -1.786 -0.639 -11.357 1.00 88.88 93 PHE A C 1
ATOM 736 O O . PHE A 1 93 ? -2.462 0.085 -10.621 1.00 88.88 93 PHE A O 1
ATOM 743 N N . THR A 1 94 ? -2.036 -1.945 -11.476 1.00 89.31 94 THR A N 1
ATOM 744 C CA . THR A 1 94 ? -3.107 -2.640 -10.741 1.00 89.31 94 THR A CA 1
ATOM 745 C C . THR A 1 94 ? -2.878 -2.552 -9.237 1.00 89.31 94 THR A C 1
ATOM 747 O O . THR A 1 94 ? -3.797 -2.233 -8.484 1.00 89.31 94 THR A O 1
ATOM 750 N N . LYS A 1 95 ? -1.635 -2.759 -8.797 1.00 89.81 95 LYS A N 1
ATOM 751 C CA . LYS A 1 95 ? -1.228 -2.627 -7.397 1.00 89.81 95 LYS A CA 1
ATOM 752 C C . LYS A 1 95 ? -1.440 -1.201 -6.875 1.00 89.81 95 LYS A C 1
ATOM 754 O O . LYS A 1 95 ? -2.049 -1.029 -5.822 1.00 89.81 95 LYS A O 1
ATOM 759 N N . LEU A 1 96 ? -1.012 -0.182 -7.628 1.00 89.62 96 LEU A N 1
ATOM 760 C CA . LEU A 1 96 ? -1.225 1.226 -7.262 1.00 89.62 96 LEU A CA 1
ATOM 761 C C . LEU A 1 96 ? -2.715 1.584 -7.197 1.00 89.62 96 LEU A C 1
ATOM 763 O O . LEU A 1 96 ? -3.162 2.237 -6.255 1.00 89.62 96 LEU A O 1
ATOM 767 N N . SER A 1 97 ? -3.500 1.107 -8.159 1.00 90.31 97 SER A N 1
ATOM 768 C CA . SER A 1 97 ? -4.947 1.326 -8.191 1.00 90.31 97 SER A CA 1
ATOM 769 C C . SER A 1 97 ? -5.647 0.659 -7.005 1.00 90.31 97 SER A C 1
ATOM 771 O O . SER A 1 97 ? -6.506 1.271 -6.376 1.00 90.31 97 SER A O 1
ATOM 773 N N . ALA A 1 98 ? -5.253 -0.567 -6.649 1.00 90.69 98 ALA A N 1
ATOM 774 C CA . ALA A 1 98 ? -5.792 -1.294 -5.503 1.00 90.69 98 ALA A CA 1
ATOM 775 C C . ALA A 1 98 ? -5.512 -0.577 -4.170 1.00 90.69 98 ALA A C 1
ATOM 777 O O . ALA A 1 98 ? -6.414 -0.455 -3.339 1.00 90.69 98 ALA A O 1
ATOM 778 N N . GLU A 1 99 ? -4.299 -0.054 -3.972 1.00 88.50 99 GLU A N 1
ATOM 779 C CA . GLU A 1 99 ? -3.963 0.760 -2.794 1.00 88.50 99 GLU A CA 1
ATOM 780 C C . GLU A 1 99 ? -4.775 2.063 -2.737 1.00 88.50 99 GLU A C 1
ATOM 782 O O . GLU A 1 99 ? -5.331 2.408 -1.690 1.00 88.50 99 GLU A O 1
ATOM 787 N N . LEU A 1 100 ? -4.932 2.753 -3.872 1.00 87.94 100 LEU A N 1
ATOM 788 C CA . LEU A 1 100 ? -5.752 3.963 -3.956 1.00 87.94 100 LEU A CA 1
ATOM 789 C C . LEU A 1 100 ? -7.220 3.674 -3.600 1.00 87.94 100 LEU A C 1
ATOM 791 O O . LEU A 1 100 ? -7.826 4.388 -2.797 1.00 87.94 100 LEU A O 1
ATOM 795 N N . ILE A 1 101 ? -7.789 2.602 -4.160 1.00 90.06 101 ILE A N 1
ATOM 796 C CA . ILE A 1 101 ? -9.171 2.182 -3.906 1.00 90.06 101 ILE A CA 1
ATOM 797 C C . ILE A 1 101 ? -9.367 1.841 -2.424 1.00 90.06 101 ILE A C 1
ATOM 799 O O . ILE A 1 101 ? -10.346 2.305 -1.834 1.00 90.06 101 ILE A O 1
ATOM 803 N N . LYS A 1 102 ? -8.430 1.113 -1.792 1.00 88.25 102 LYS A N 1
ATOM 804 C CA . LYS A 1 102 ? -8.464 0.822 -0.346 1.00 88.25 102 LYS A CA 1
ATOM 805 C C . LYS A 1 102 ? -8.593 2.099 0.480 1.00 88.25 102 LYS A C 1
ATOM 807 O O . LYS A 1 102 ? -9.483 2.195 1.326 1.00 88.25 102 LYS A O 1
ATOM 812 N N . MET A 1 103 ? -7.753 3.096 0.205 1.00 86.50 103 MET A N 1
ATOM 813 C CA . MET A 1 103 ? -7.775 4.370 0.927 1.00 86.50 103 MET A CA 1
ATOM 814 C C . MET A 1 103 ? -9.084 5.139 0.731 1.00 86.50 103 MET A C 1
ATOM 816 O O . MET A 1 103 ? -9.657 5.641 1.701 1.00 86.50 103 MET A O 1
ATOM 820 N N . VAL A 1 104 ? -9.582 5.220 -0.507 1.00 88.44 104 VAL A N 1
ATOM 821 C CA . VAL A 1 104 ? -10.826 5.939 -0.825 1.00 88.44 104 VAL A CA 1
ATOM 822 C C . VAL A 1 104 ? -12.031 5.269 -0.164 1.00 88.44 104 VAL A C 1
ATOM 824 O O . VAL A 1 104 ? -12.839 5.951 0.474 1.00 88.44 104 VAL A O 1
ATOM 827 N N . ILE A 1 105 ? -12.140 3.941 -0.271 1.00 87.25 105 ILE A N 1
ATOM 828 C CA . ILE A 1 105 ? -13.225 3.164 0.340 1.00 87.25 105 ILE A CA 1
ATOM 829 C C . ILE A 1 105 ? -13.187 3.316 1.859 1.00 87.25 105 ILE A C 1
ATOM 831 O O . ILE A 1 105 ? -14.216 3.619 2.469 1.00 87.25 105 ILE A O 1
ATOM 835 N N . TYR A 1 106 ? -12.006 3.188 2.468 1.00 85.06 106 TYR A N 1
ATOM 836 C CA . TYR A 1 106 ? -11.861 3.324 3.911 1.00 85.06 106 TYR A CA 1
ATOM 837 C C . TYR A 1 106 ? -12.270 4.718 4.394 1.00 85.06 106 TYR A C 1
ATOM 839 O O . TYR A 1 106 ? -13.124 4.853 5.269 1.00 85.06 106 TYR A O 1
ATOM 847 N N . LYS A 1 107 ? -11.744 5.777 3.769 1.00 84.44 107 LYS A N 1
ATOM 848 C CA . LYS A 1 107 ? -12.023 7.161 4.175 1.00 84.44 107 LYS A CA 1
ATOM 849 C C . LYS A 1 107 ? -13.501 7.535 4.019 1.00 84.44 107 LYS A C 1
ATOM 851 O O . LYS A 1 107 ? -14.019 8.287 4.842 1.00 84.44 107 LYS A O 1
ATOM 856 N N . ARG A 1 108 ? -14.184 7.011 2.993 1.00 86.75 108 ARG A N 1
ATOM 857 C CA . ARG A 1 108 ? -15.582 7.354 2.685 1.00 86.75 108 ARG A CA 1
ATOM 858 C C . ARG A 1 108 ? -16.606 6.509 3.443 1.00 86.75 108 ARG A C 1
ATOM 860 O O . ARG A 1 108 ? -17.638 7.040 3.841 1.00 86.75 108 ARG A O 1
ATOM 867 N N . PHE A 1 109 ? -16.340 5.220 3.659 1.00 84.88 109 PHE A N 1
ATOM 868 C CA . PHE A 1 109 ? -17.332 4.277 4.192 1.00 84.88 109 PHE A CA 1
ATOM 869 C C . PHE A 1 109 ? -17.042 3.774 5.610 1.00 84.88 109 PHE A C 1
ATOM 871 O O . PHE A 1 109 ? -17.862 3.020 6.148 1.00 84.88 109 PHE A O 1
ATOM 878 N N . LYS A 1 110 ? -15.944 4.204 6.258 1.00 77.69 110 LYS A N 1
ATOM 879 C CA . LYS A 1 110 ? -15.621 3.765 7.630 1.00 77.69 110 LYS A CA 1
ATOM 880 C C . LYS A 1 110 ? -16.740 4.031 8.642 1.00 77.69 110 LYS A C 1
ATOM 882 O O . LYS A 1 110 ? -16.994 3.182 9.488 1.00 77.69 110 LYS A O 1
ATOM 887 N N . ASN A 1 111 ? -17.451 5.153 8.511 1.00 78.31 111 ASN A N 1
ATOM 888 C CA . ASN A 1 111 ? -18.477 5.570 9.474 1.00 78.31 111 ASN A CA 1
ATOM 889 C C . ASN A 1 111 ? -19.841 4.896 9.246 1.00 78.31 111 ASN A C 1
ATOM 891 O O . ASN A 1 111 ? -20.661 4.870 10.154 1.00 78.31 111 ASN A O 1
ATOM 895 N N . VAL A 1 112 ? -20.104 4.372 8.040 1.00 82.06 112 VAL A N 1
ATOM 896 C CA . VAL A 1 112 ? -21.440 3.867 7.663 1.00 82.06 112 VAL A CA 1
ATOM 897 C C . VAL A 1 112 ? -21.514 2.344 7.745 1.00 82.06 112 VAL A C 1
ATOM 899 O O . VAL A 1 112 ? -22.497 1.803 8.241 1.00 82.06 112 VAL A O 1
ATOM 902 N N . ARG A 1 113 ? -20.498 1.623 7.248 1.00 82.25 113 ARG A N 1
ATOM 903 C CA . ARG A 1 113 ? -20.507 0.147 7.189 1.00 82.25 113 ARG A CA 1
ATOM 904 C C . ARG A 1 113 ? -19.132 -0.448 7.493 1.00 82.25 113 ARG A C 1
ATOM 906 O O . ARG A 1 113 ? -18.572 -1.163 6.667 1.00 82.25 113 ARG A O 1
ATOM 913 N N . ARG A 1 114 ? -18.603 -0.180 8.694 1.00 79.12 114 ARG A N 1
ATOM 914 C CA . ARG A 1 114 ? -17.234 -0.551 9.112 1.00 79.12 114 ARG A CA 1
ATOM 915 C C . ARG A 1 114 ? -16.860 -2.003 8.785 1.00 79.12 114 ARG A C 1
ATOM 917 O O . ARG A 1 114 ? -15.875 -2.219 8.098 1.00 79.12 114 ARG A O 1
ATOM 924 N N . LYS A 1 115 ? -17.690 -2.984 9.166 1.00 82.38 115 LYS A N 1
ATOM 925 C CA . LYS A 1 115 ? -17.415 -4.421 8.944 1.00 82.38 115 LYS A CA 1
ATOM 926 C C . LYS A 1 115 ? -17.226 -4.789 7.465 1.00 82.38 115 LYS A C 1
ATOM 928 O O . LYS A 1 115 ? -16.299 -5.517 7.126 1.00 82.38 115 LYS A O 1
ATOM 933 N N . ILE A 1 116 ? -18.086 -4.271 6.584 1.00 86.25 116 ILE A N 1
ATOM 934 C CA . ILE A 1 116 ? -18.019 -4.550 5.138 1.00 86.25 116 ILE A CA 1
ATOM 935 C C . ILE A 1 116 ? -16.810 -3.842 4.523 1.00 86.25 116 ILE A C 1
ATOM 937 O O . ILE A 1 116 ? -16.072 -4.444 3.751 1.00 86.25 116 ILE A O 1
ATOM 941 N N . THR A 1 117 ? -16.575 -2.587 4.909 1.00 87.06 117 THR A N 1
ATOM 942 C CA . THR A 1 117 ? -15.405 -1.808 4.488 1.00 87.06 117 THR A CA 1
ATOM 943 C C . THR A 1 117 ? -14.106 -2.530 4.854 1.00 87.06 117 THR A C 1
ATOM 945 O O . THR A 1 117 ? -13.243 -2.690 3.996 1.00 87.06 117 THR A O 1
ATOM 948 N N . THR A 1 118 ? -13.984 -3.029 6.088 1.00 85.50 118 THR A N 1
ATOM 949 C CA . THR A 1 118 ? -12.820 -3.800 6.548 1.00 85.50 118 THR A CA 1
ATOM 950 C C . THR A 1 118 ? -12.632 -5.073 5.726 1.00 85.50 118 THR A C 1
ATOM 952 O O . THR A 1 118 ? -11.530 -5.315 5.243 1.00 85.50 118 THR A O 1
ATOM 955 N N . ALA A 1 119 ? -13.694 -5.852 5.4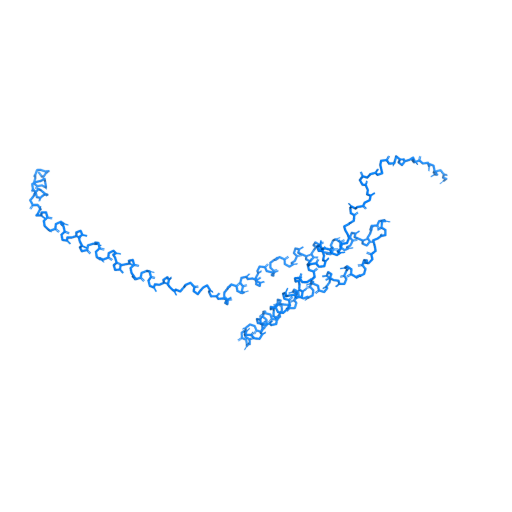91 1.00 87.31 119 ALA A N 1
ATOM 956 C CA . ALA A 1 119 ? -13.613 -7.071 4.683 1.00 87.31 119 ALA A CA 1
ATOM 957 C C . ALA A 1 119 ? -13.138 -6.796 3.243 1.00 87.31 119 ALA A C 1
ATOM 959 O O . ALA A 1 119 ? -12.267 -7.498 2.733 1.00 87.31 119 ALA A O 1
ATOM 960 N N . ILE A 1 120 ? -13.659 -5.741 2.607 1.00 89.50 120 ILE A N 1
ATOM 961 C CA . ILE A 1 120 ? -13.241 -5.322 1.261 1.00 89.50 120 ILE A CA 1
ATOM 962 C C . ILE A 1 120 ? -11.766 -4.920 1.258 1.00 89.50 120 ILE A C 1
ATOM 964 O O . ILE A 1 120 ? -11.005 -5.352 0.398 1.00 89.50 120 ILE A O 1
ATOM 968 N N . VAL A 1 121 ? -11.338 -4.110 2.224 1.00 88.50 121 VAL A N 1
ATOM 969 C CA . VAL A 1 121 ? -9.944 -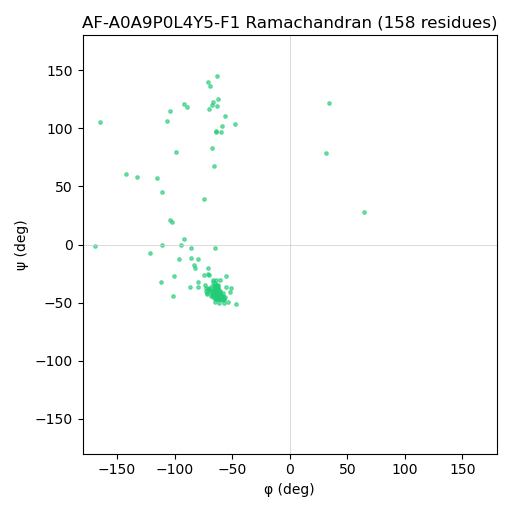3.671 2.319 1.00 88.50 121 VAL A CA 1
ATOM 970 C C . VAL A 1 121 ? -9.004 -4.858 2.529 1.00 88.50 121 VAL A C 1
ATOM 972 O O . VAL A 1 121 ? -7.980 -4.934 1.861 1.00 88.50 121 VAL A O 1
ATOM 975 N N . VAL A 1 122 ? -9.365 -5.814 3.389 1.00 88.06 122 VAL A N 1
ATOM 976 C CA . VAL A 1 122 ? -8.600 -7.055 3.585 1.00 88.06 122 VAL A CA 1
ATOM 977 C C . VAL A 1 122 ? -8.498 -7.848 2.279 1.00 88.06 122 VAL A C 1
ATOM 979 O O . VAL A 1 122 ? -7.407 -8.285 1.920 1.00 88.06 122 VAL A O 1
ATOM 982 N N . PHE A 1 123 ? -9.590 -7.969 1.519 1.00 90.62 123 PHE A N 1
ATOM 983 C CA . PHE A 1 123 ? -9.569 -8.596 0.194 1.00 90.62 123 PHE A CA 1
ATOM 984 C C . PHE A 1 123 ? -8.583 -7.902 -0.762 1.00 90.62 123 PHE A C 1
ATOM 986 O O . PHE A 1 123 ? -7.739 -8.559 -1.368 1.00 90.62 123 PHE A O 1
ATOM 993 N N . PHE A 1 124 ? -8.615 -6.570 -0.846 1.00 89.38 124 PHE A N 1
ATOM 994 C CA . PHE A 1 124 ? -7.647 -5.822 -1.653 1.00 89.38 124 PHE A CA 1
ATOM 995 C C . PHE A 1 124 ? -6.207 -5.968 -1.145 1.00 89.38 124 PHE A C 1
ATOM 997 O O . PHE A 1 124 ? -5.281 -5.933 -1.951 1.00 89.38 124 PHE A O 1
ATOM 1004 N N . THR A 1 125 ? -5.998 -6.162 0.159 1.00 87.94 125 THR A N 1
ATOM 1005 C CA . THR A 1 125 ? -4.669 -6.440 0.720 1.00 87.94 125 THR A CA 1
ATOM 1006 C C . THR A 1 125 ? -4.102 -7.761 0.204 1.00 87.94 125 THR A C 1
ATOM 1008 O O . THR A 1 125 ? -2.918 -7.817 -0.127 1.00 87.94 125 THR A O 1
ATOM 1011 N N . PHE A 1 126 ? -4.929 -8.799 0.040 1.00 90.81 126 PHE A N 1
ATOM 1012 C CA . PHE A 1 126 ? -4.492 -10.044 -0.603 1.00 90.81 126 PHE A CA 1
ATOM 1013 C C . PHE A 1 126 ? -4.104 -9.835 -2.069 1.00 90.81 126 PHE A C 1
ATOM 1015 O O . PHE A 1 126 ? -3.094 -10.375 -2.514 1.00 90.81 126 PHE A O 1
ATOM 1022 N N . VAL A 1 127 ? -4.847 -9.004 -2.808 1.00 89.75 127 VAL A N 1
ATOM 1023 C CA . VAL A 1 127 ? -4.508 -8.655 -4.200 1.00 89.75 127 VAL A CA 1
ATOM 1024 C C . VAL A 1 127 ? -3.161 -7.932 -4.271 1.00 89.75 127 VAL A C 1
ATOM 1026 O O . VAL A 1 127 ? -2.316 -8.277 -5.096 1.00 89.75 127 VAL A O 1
ATOM 1029 N N . THR A 1 128 ? -2.915 -6.964 -3.383 1.00 88.75 128 THR A N 1
ATOM 1030 C CA . THR A 1 128 ? -1.634 -6.241 -3.347 1.00 88.75 128 THR A CA 1
ATOM 1031 C C . THR A 1 128 ? -0.486 -7.144 -2.913 1.00 88.75 128 THR A C 1
ATOM 1033 O O . THR A 1 128 ? 0.603 -7.051 -3.469 1.00 88.75 128 THR A O 1
ATOM 1036 N N . PHE A 1 129 ? -0.734 -8.076 -1.992 1.00 88.69 129 PHE A N 1
ATOM 1037 C CA . PHE A 1 129 ? 0.247 -9.079 -1.592 1.00 88.69 129 PHE A CA 1
ATOM 1038 C C . P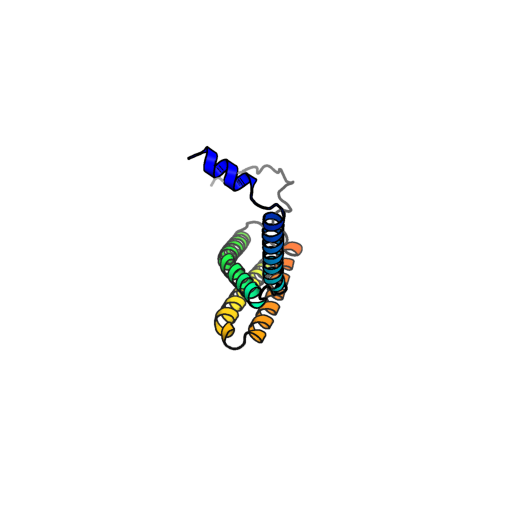HE A 1 129 ? 0.604 -10.026 -2.747 1.00 88.69 129 PHE A C 1
ATOM 1040 O O . PHE A 1 129 ? 1.780 -10.281 -2.990 1.00 88.69 129 PHE A O 1
ATOM 1047 N N . ALA A 1 130 ? -0.382 -10.479 -3.525 1.00 88.56 130 ALA A N 1
ATOM 1048 C CA . ALA A 1 130 ? -0.142 -11.286 -4.720 1.00 88.56 130 ALA A CA 1
ATOM 1049 C C . ALA A 1 130 ? 0.675 -10.526 -5.783 1.00 88.56 130 ALA A C 1
ATOM 1051 O O . ALA A 1 130 ? 1.597 -11.090 -6.371 1.00 88.56 130 ALA A O 1
ATOM 1052 N N . ALA A 1 131 ? 0.398 -9.233 -5.989 1.00 87.06 131 ALA A N 1
ATOM 1053 C CA . ALA A 1 131 ? 1.183 -8.388 -6.892 1.00 87.06 131 ALA A CA 1
ATOM 1054 C C . ALA A 1 131 ? 2.641 -8.214 -6.420 1.00 87.06 131 ALA A C 1
ATOM 1056 O O . ALA A 1 131 ? 3.555 -8.197 -7.243 1.00 87.06 131 ALA A O 1
ATOM 1057 N N . LEU A 1 132 ? 2.874 -8.136 -5.104 1.00 86.44 132 LEU A N 1
ATOM 1058 C CA . LEU A 1 132 ? 4.225 -8.115 -4.536 1.00 86.44 132 LEU A CA 1
ATOM 1059 C C . LEU A 1 132 ? 4.953 -9.445 -4.744 1.00 86.44 132 LEU A C 1
ATOM 1061 O O . LEU A 1 132 ? 6.118 -9.437 -5.128 1.00 86.44 132 LEU A O 1
ATOM 1065 N N . ILE A 1 133 ? 4.276 -10.581 -4.546 1.00 88.00 133 ILE A N 1
ATOM 1066 C CA . ILE A 1 133 ? 4.852 -11.901 -4.848 1.00 88.00 133 ILE A CA 1
ATOM 1067 C C . ILE A 1 133 ? 5.260 -11.974 -6.322 1.00 88.00 133 ILE A C 1
ATOM 1069 O O . ILE A 1 133 ? 6.363 -12.423 -6.628 1.00 88.00 133 ILE A O 1
ATOM 1073 N N . TYR A 1 134 ? 4.410 -11.489 -7.230 1.00 87.62 134 TYR A N 1
ATOM 1074 C CA . TYR A 1 134 ? 4.744 -11.417 -8.650 1.00 87.62 134 TYR A CA 1
ATOM 1075 C C . TYR A 1 134 ? 6.025 -10.604 -8.890 1.00 87.62 134 TYR A C 1
ATOM 1077 O O . TYR A 1 134 ? 6.955 -11.089 -9.532 1.00 87.62 134 TYR A O 1
ATOM 1085 N N . GLN A 1 135 ? 6.121 -9.400 -8.327 1.00 82.81 135 GLN A N 1
ATOM 1086 C CA . GLN A 1 135 ? 7.299 -8.549 -8.511 1.00 82.81 135 GLN A CA 1
ATOM 1087 C C . GLN A 1 135 ? 8.576 -9.104 -7.872 1.00 82.81 135 GLN A C 1
ATOM 1089 O O . GLN A 1 135 ? 9.660 -8.880 -8.392 1.00 82.81 135 GLN A O 1
ATOM 1094 N N . LEU A 1 136 ? 8.478 -9.823 -6.754 1.00 82.06 136 LEU A N 1
ATOM 1095 C CA . LEU A 1 136 ? 9.659 -10.359 -6.075 1.00 82.06 136 LEU A CA 1
ATOM 1096 C C . LEU A 1 136 ? 10.196 -11.638 -6.725 1.00 82.06 136 LEU A C 1
ATOM 1098 O O . LEU A 1 136 ? 11.408 -11.837 -6.742 1.00 82.06 136 LEU A O 1
ATOM 1102 N N . PHE A 1 137 ? 9.318 -12.508 -7.234 1.00 83.06 137 PHE A N 1
ATOM 1103 C CA . PHE A 1 137 ? 9.712 -13.848 -7.688 1.00 83.06 137 PHE A CA 1
ATOM 1104 C C . PHE A 1 137 ? 9.611 -14.063 -9.199 1.00 83.06 137 PHE A C 1
ATOM 1106 O O . PHE A 1 137 ? 10.386 -14.842 -9.748 1.00 83.06 137 PHE A O 1
ATOM 1113 N N . LEU A 1 138 ? 8.651 -13.423 -9.870 1.00 79.25 138 LEU A N 1
ATOM 1114 C CA . LEU A 1 138 ? 8.376 -13.649 -11.296 1.00 79.25 138 LEU A CA 1
ATOM 1115 C C . LEU A 1 138 ? 8.973 -12.559 -12.187 1.00 79.25 138 LEU A C 1
ATOM 1117 O O . LEU A 1 138 ? 9.309 -12.826 -13.341 1.00 79.25 138 LEU A O 1
ATOM 1121 N N . GLN A 1 139 ? 9.139 -11.349 -11.658 1.00 72.50 139 GLN A N 1
ATOM 1122 C CA . GLN A 1 139 ? 9.758 -10.261 -12.398 1.00 72.50 139 GLN A CA 1
ATOM 1123 C C . GLN A 1 139 ? 11.253 -10.532 -12.592 1.00 72.50 139 GLN A C 1
ATOM 1125 O O . GLN A 1 139 ? 12.029 -10.587 -11.638 1.00 72.50 139 GLN A O 1
ATOM 1130 N N . LYS A 1 140 ? 11.671 -10.688 -13.850 1.00 68.00 140 LYS A N 1
ATOM 1131 C CA . LYS A 1 140 ? 13.076 -10.930 -14.188 1.00 68.00 140 LYS A CA 1
ATOM 1132 C C . LYS A 1 140 ? 13.913 -9.686 -13.849 1.00 68.00 140 LYS A C 1
ATOM 1134 O O . LYS A 1 140 ? 13.615 -8.601 -14.362 1.00 68.00 140 LYS A O 1
ATOM 1139 N N . PRO A 1 141 ? 14.954 -9.799 -13.004 1.00 62.47 141 PRO A N 1
ATOM 1140 C CA . PRO A 1 141 ? 15.832 -8.678 -12.721 1.00 62.47 141 PRO A CA 1
ATOM 1141 C C . PRO A 1 141 ? 16.677 -8.349 -13.956 1.00 62.47 141 PRO A C 1
ATOM 1143 O O . PRO A 1 141 ? 17.272 -9.223 -14.578 1.00 62.47 141 PRO A O 1
ATOM 1146 N N . ILE A 1 142 ? 16.791 -7.056 -14.252 1.00 59.22 142 ILE A N 1
ATOM 1147 C CA . ILE A 1 142 ? 17.575 -6.482 -15.364 1.00 59.22 142 ILE A CA 1
ATOM 1148 C C . ILE A 1 142 ? 19.099 -6.710 -15.221 1.00 59.22 142 ILE A C 1
ATOM 1150 O O . ILE A 1 142 ? 19.872 -6.315 -16.086 1.00 59.22 142 ILE A O 1
ATOM 1154 N N . MET A 1 143 ? 19.552 -7.329 -14.122 1.00 51.62 143 MET A N 1
ATOM 1155 C CA . MET A 1 143 ? 20.965 -7.506 -13.761 1.00 51.62 143 MET A CA 1
ATOM 1156 C C . MET A 1 143 ? 21.425 -8.966 -13.841 1.00 51.62 143 MET A C 1
ATOM 1158 O O . MET A 1 143 ? 22.111 -9.458 -12.949 1.00 51.62 143 MET A O 1
ATOM 1162 N N . SER A 1 144 ? 21.067 -9.679 -14.905 1.00 49.62 144 SER A N 1
ATOM 1163 C CA . SER A 1 144 ? 21.610 -11.019 -15.145 1.00 49.62 144 SER A CA 1
ATOM 1164 C C . SER A 1 144 ? 22.075 -11.176 -16.588 1.00 49.62 144 SER A C 1
ATOM 1166 O O . SER A 1 144 ? 21.570 -12.019 -17.304 1.00 49.62 144 SER A O 1
ATOM 1168 N N . GLU A 1 145 ? 23.009 -10.318 -17.022 1.00 49.75 145 GLU A N 1
ATOM 1169 C CA . GLU A 1 145 ? 23.867 -10.600 -18.197 1.00 49.75 145 GLU A CA 1
ATOM 1170 C C . GLU A 1 145 ? 25.052 -9.629 -18.397 1.00 49.75 145 GLU A C 1
ATOM 1172 O O . GLU A 1 145 ? 25.857 -9.821 -19.299 1.00 49.75 145 GLU A O 1
ATOM 1177 N N . GLY A 1 146 ? 25.230 -8.598 -17.557 1.00 46.56 146 GLY A N 1
ATOM 1178 C CA . GLY A 1 146 ? 26.319 -7.617 -17.730 1.00 46.56 146 GLY A CA 1
ATOM 1179 C C . GLY A 1 146 ? 27.601 -7.858 -16.921 1.00 46.56 146 GLY A C 1
ATOM 1180 O O . GLY A 1 146 ? 28.608 -7.205 -17.178 1.00 46.56 146 GLY A O 1
ATOM 1181 N N . ALA A 1 147 ? 27.601 -8.762 -15.936 1.00 47.47 147 ALA A N 1
ATOM 1182 C CA . ALA A 1 147 ? 28.729 -8.904 -15.003 1.00 47.47 147 ALA A CA 1
ATOM 1183 C C . ALA A 1 147 ? 29.865 -9.825 -15.499 1.00 47.47 147 ALA A C 1
ATOM 1185 O O . ALA A 1 147 ? 30.884 -9.933 -14.821 1.00 47.47 147 ALA A O 1
ATOM 1186 N N . HIS A 1 148 ? 29.724 -10.463 -16.671 1.00 47.53 148 HIS A N 1
ATOM 1187 C CA . HIS A 1 148 ? 30.751 -11.368 -17.209 1.00 47.53 148 HIS A CA 1
ATOM 1188 C C . HIS A 1 148 ? 31.324 -11.012 -18.586 1.00 47.53 148 HIS A C 1
ATOM 1190 O O . HIS A 1 148 ? 32.331 -11.602 -18.971 1.00 47.53 148 HIS A O 1
ATOM 1196 N N . SER A 1 149 ? 30.800 -10.023 -19.312 1.00 45.66 149 SER A N 1
ATOM 1197 C CA . SER A 1 149 ? 31.402 -9.613 -20.587 1.00 45.66 149 SER A CA 1
ATOM 1198 C C . SER A 1 149 ? 32.274 -8.372 -20.405 1.00 45.66 149 SER A C 1
ATOM 1200 O O . SER A 1 149 ? 31.885 -7.252 -20.737 1.00 45.66 149 SER A O 1
ATOM 1202 N N . GLY A 1 150 ? 33.491 -8.585 -19.900 1.00 48.56 150 GLY A N 1
ATOM 1203 C CA . GLY A 1 150 ? 34.611 -7.663 -20.079 1.00 48.56 150 GLY A CA 1
ATOM 1204 C C . GLY A 1 150 ? 35.018 -7.589 -21.552 1.00 48.56 150 GLY A C 1
ATOM 1205 O O . GLY A 1 150 ? 36.088 -8.058 -21.924 1.00 48.56 150 GLY A O 1
ATOM 1206 N N . GLN A 1 151 ? 34.151 -7.037 -22.402 1.00 44.53 151 GLN A N 1
ATOM 1207 C CA . GLN A 1 151 ? 34.430 -6.856 -23.820 1.00 44.53 151 GLN A CA 1
ATOM 1208 C C . GLN A 1 151 ? 34.694 -5.365 -24.079 1.00 44.53 151 GLN A C 1
ATOM 1210 O O . GLN A 1 151 ? 33.766 -4.553 -24.006 1.00 44.53 151 GLN A O 1
ATOM 1215 N N . PRO A 1 152 ? 35.956 -4.963 -24.318 1.00 47.19 152 PRO A N 1
ATOM 1216 C CA . PRO A 1 152 ? 36.298 -3.571 -24.564 1.00 47.19 152 PRO A CA 1
ATOM 1217 C C . PRO A 1 152 ? 35.602 -3.104 -25.844 1.00 47.19 152 PRO A C 1
ATOM 1219 O O . PRO A 1 152 ? 35.838 -3.640 -26.926 1.00 47.19 152 PRO A O 1
ATOM 1222 N N . ARG A 1 153 ? 34.735 -2.092 -25.723 1.00 55.81 153 ARG A N 1
ATOM 1223 C CA . ARG A 1 153 ? 34.169 -1.382 -26.874 1.00 55.81 153 ARG A CA 1
ATOM 1224 C C . ARG A 1 153 ? 35.304 -0.675 -27.612 1.00 55.81 153 ARG A C 1
ATOM 1226 O O . ARG A 1 153 ? 35.702 0.430 -27.255 1.00 55.81 153 ARG A O 1
ATOM 1233 N N . THR A 1 154 ? 35.813 -1.313 -28.659 1.00 49.91 154 THR A N 1
ATOM 1234 C CA . THR A 1 154 ? 36.593 -0.657 -29.705 1.00 49.91 154 THR A CA 1
ATOM 1235 C C . THR A 1 154 ? 35.692 0.339 -30.426 1.00 49.91 154 THR A C 1
ATOM 1237 O O . THR A 1 154 ? 34.922 -0.024 -31.314 1.00 49.91 154 THR A O 1
ATOM 1240 N N . LEU A 1 155 ? 35.789 1.606 -30.022 1.00 53.44 155 LEU A N 1
ATOM 1241 C CA . LEU A 1 155 ? 35.291 2.757 -30.769 1.00 53.44 155 LEU A CA 1
ATOM 1242 C C . LEU A 1 155 ? 35.995 2.799 -32.130 1.00 53.44 155 LEU A C 1
ATOM 1244 O O . LEU A 1 155 ? 37.114 3.290 -32.260 1.00 53.44 155 LEU A O 1
ATOM 1248 N N . THR A 1 156 ? 35.337 2.254 -33.148 1.00 53.50 156 THR A N 1
ATOM 1249 C CA . THR A 1 156 ? 35.716 2.437 -34.547 1.00 53.50 156 THR A CA 1
ATOM 1250 C C . THR A 1 156 ? 34.760 3.436 -35.187 1.00 53.50 156 THR A C 1
ATOM 1252 O O . THR A 1 156 ? 33.562 3.206 -35.271 1.00 53.50 156 THR A O 1
ATOM 1255 N N . LYS A 1 157 ? 35.356 4.573 -35.563 1.00 52.94 157 LYS A N 1
ATOM 1256 C CA . LYS A 1 157 ? 35.110 5.402 -36.753 1.00 52.94 157 LYS A CA 1
ATOM 1257 C C . LYS A 1 157 ? 33.681 5.509 -37.293 1.00 52.94 157 LYS A C 1
ATOM 1259 O O . LYS A 1 157 ? 33.172 4.550 -37.843 1.00 52.94 157 LYS A O 1
ATOM 1264 N N . HIS A 1 158 ? 33.204 6.749 -37.355 1.00 49.44 158 HIS A N 1
ATOM 1265 C CA . HIS A 1 158 ? 32.734 7.456 -38.563 1.00 49.44 158 HIS A CA 1
ATOM 1266 C C . HIS A 1 158 ? 32.670 8.941 -38.134 1.00 49.44 158 HIS A C 1
ATOM 1268 O O . HIS A 1 158 ? 31.900 9.259 -37.241 1.00 49.44 158 HIS A O 1
ATOM 1274 N N . ALA A 1 159 ? 33.551 9.883 -38.502 1.00 54.19 159 ALA A N 1
ATOM 1275 C CA . ALA A 1 159 ? 34.044 10.272 -39.826 1.00 54.19 159 ALA A CA 1
ATOM 1276 C C . ALA A 1 159 ? 32.993 10.082 -40.923 1.00 54.19 159 ALA A C 1
ATOM 1278 O O . ALA A 1 159 ? 32.998 9.068 -41.623 1.00 54.19 159 ALA A O 1
ATOM 1279 N N . ASN A 1 160 ? 32.063 11.035 -40.986 1.00 56.53 160 ASN A N 1
ATOM 1280 C CA . ASN A 1 160 ? 31.841 11.890 -42.154 1.00 56.53 160 ASN A CA 1
ATOM 1281 C C . ASN A 1 160 ? 31.132 13.173 -41.720 1.00 56.53 160 ASN A C 1
ATOM 1283 O O . ASN A 1 160 ? 30.234 13.067 -40.857 1.00 56.53 160 ASN A O 1
#

Radius of gyration: 33.99 Å; Cα contacts (8 Å, |Δi|>4): 41; chains: 1; bounding box: 58×34×115 Å

pLDDT: mean 75.69, std 13.36, range [44.53, 90.81]